Protein AF-A0A4Q3AGD1-F1 (afdb_monomer_lite)

Secondary structure (DSSP, 8-state):
---PPPHHHHHHHHHHHHHHHHHHHHHHGGGT-HHHHHHHHHHHHHHHHHHHHSSS-IIIIIHHHHHHHHHHHHHHHTTTTTTT-SHHHHHHHHHHHHHHHHHHHHHHHHHHHHTTS-SHHHHHSSS-S-----

Foldseek 3Di:
DDDDDDPVLLVCLVVQQVVLLVLQLVLQVLVVCNVVSSVVSNVLSVCLSCQSPDPFDCVQSNVLSVLLSVLSSLVSNCNHVQVPPCVNVPSSVVSNVSSVVSNVVSVVVVVVVVVVPPDPVVVVVPPDPPDDDD

pLDDT: mean 70.17, std 10.66, range [45.44, 83.44]

Radius of gyration: 22.38 Å; chains: 1; bounding box: 59×29×74 Å

Structure (mmCIF, N/CA/C/O backbone):
data_AF-A0A4Q3AGD1-F1
#
_entry.id   AF-A0A4Q3AGD1-F1
#
loop_
_atom_site.group_PDB
_atom_site.id
_atom_site.type_symbol
_atom_site.label_atom_id
_atom_site.label_alt_id
_atom_site.label_comp_id
_atom_site.label_asym_id
_atom_site.label_entity_id
_atom_site.label_seq_id
_atom_site.pdbx_PDB_ins_code
_atom_site.Cartn_x
_atom_site.Cartn_y
_atom_site.Cartn_z
_atom_site.occupancy
_atom_site.B_iso_or_equiv
_atom_site.auth_seq_id
_atom_site.auth_comp_id
_atom_site.auth_asym_id
_atom_site.auth_atom_id
_atom_site.pdbx_PDB_model_num
ATOM 1 N N . ARG A 1 1 ? 11.618 -3.004 -26.728 1.00 45.62 1 ARG A N 1
ATOM 2 C CA . ARG A 1 1 ? 11.071 -1.700 -27.188 1.00 45.62 1 ARG A CA 1
ATOM 3 C C . ARG A 1 1 ? 10.808 -0.837 -25.954 1.00 45.62 1 ARG A C 1
ATOM 5 O O . ARG A 1 1 ? 10.211 -1.346 -25.016 1.00 45.62 1 ARG A O 1
ATOM 12 N N . ARG A 1 2 ? 11.332 0.395 -25.892 1.00 45.44 2 ARG A N 1
ATOM 13 C CA . ARG A 1 2 ? 11.203 1.295 -24.727 1.00 45.44 2 ARG A CA 1
ATOM 14 C C . ARG A 1 2 ? 9.771 1.843 -24.667 1.00 45.44 2 ARG A C 1
ATOM 16 O O . ARG A 1 2 ? 9.380 2.564 -25.575 1.00 45.44 2 ARG A O 1
ATOM 23 N N . ALA A 1 3 ? 8.998 1.508 -23.634 1.00 51.16 3 ALA A N 1
ATOM 24 C CA . ALA A 1 3 ? 7.709 2.153 -23.390 1.00 51.16 3 ALA A CA 1
ATOM 25 C C . ALA A 1 3 ? 7.964 3.543 -22.785 1.00 51.16 3 ALA A C 1
ATOM 27 O O . ALA A 1 3 ? 8.376 3.651 -21.625 1.00 51.16 3 ALA A O 1
ATOM 28 N N . VAL A 1 4 ? 7.784 4.586 -23.599 1.00 51.38 4 VAL A N 1
ATOM 29 C CA . VAL A 1 4 ? 7.833 5.989 -23.170 1.00 51.38 4 VAL A CA 1
ATOM 30 C C . VAL A 1 4 ? 6.748 6.182 -22.108 1.00 51.38 4 VAL A C 1
ATOM 32 O O . VAL A 1 4 ? 5.588 5.849 -22.329 1.00 51.38 4 VAL A O 1
ATOM 35 N N . LEU A 1 5 ? 7.152 6.610 -20.912 1.00 52.59 5 LEU A N 1
ATOM 36 C CA . LEU A 1 5 ? 6.257 6.814 -19.773 1.00 52.59 5 LEU A CA 1
ATOM 37 C C . LEU A 1 5 ? 5.321 7.991 -20.056 1.00 52.59 5 LEU A C 1
ATOM 39 O O . LEU A 1 5 ? 5.801 9.092 -20.319 1.00 52.59 5 LEU A O 1
ATOM 43 N N . SER A 1 6 ? 4.011 7.782 -19.921 1.00 59.84 6 SER A N 1
ATOM 44 C CA . SER A 1 6 ? 3.076 8.899 -19.771 1.00 59.84 6 SER A CA 1
ATOM 45 C C . SER A 1 6 ? 3.413 9.660 -18.473 1.00 59.84 6 SER A C 1
ATOM 47 O O . SER A 1 6 ? 3.626 9.008 -17.443 1.00 59.84 6 SER A O 1
ATOM 49 N N . PRO A 1 7 ? 3.446 11.006 -18.463 1.00 62.62 7 PRO A N 1
ATOM 50 C CA . PRO A 1 7 ? 3.696 11.809 -17.261 1.00 62.62 7 PRO A CA 1
ATOM 51 C C . PRO A 1 7 ? 2.794 11.432 -16.075 1.00 62.62 7 PRO A C 1
ATOM 53 O O . PRO A 1 7 ? 3.260 11.365 -14.937 1.00 62.62 7 PRO A O 1
ATOM 56 N N . SER A 1 8 ? 1.535 11.070 -16.351 1.00 57.56 8 SER A N 1
ATOM 57 C CA . SER A 1 8 ? 0.563 10.622 -15.345 1.00 57.56 8 SER A CA 1
ATOM 58 C C . SER A 1 8 ? 0.991 9.347 -14.608 1.00 57.56 8 SER A C 1
ATOM 60 O O . SER A 1 8 ? 0.705 9.177 -13.427 1.00 57.56 8 SER A O 1
ATOM 62 N N . GLN A 1 9 ? 1.749 8.469 -15.268 1.00 60.75 9 GLN A N 1
ATOM 63 C CA . GLN A 1 9 ? 2.233 7.221 -14.676 1.00 60.75 9 GLN A CA 1
ATOM 64 C C . GLN A 1 9 ? 3.444 7.440 -13.768 1.00 60.75 9 GLN A C 1
ATOM 66 O O . GLN A 1 9 ? 3.612 6.709 -12.793 1.00 60.75 9 GLN A O 1
ATOM 71 N N . LYS A 1 10 ? 4.278 8.447 -14.055 1.00 63.91 10 LYS A N 1
ATOM 72 C CA . LYS A 1 10 ? 5.337 8.877 -13.128 1.00 63.91 10 LYS A CA 1
ATOM 73 C C . LYS A 1 10 ? 4.736 9.530 -11.890 1.00 63.91 10 LYS A C 1
ATOM 75 O O . LYS A 1 10 ? 5.163 9.205 -10.787 1.00 63.91 10 LYS A O 1
ATOM 80 N N . ALA A 1 11 ? 3.740 10.396 -12.081 1.00 67.12 11 ALA A N 1
ATOM 81 C CA . ALA A 1 11 ? 3.036 11.042 -10.981 1.00 67.12 11 ALA A CA 1
ATOM 82 C C . ALA A 1 11 ? 2.402 10.006 -10.042 1.00 67.12 11 ALA A C 1
ATOM 84 O O . ALA A 1 11 ? 2.616 10.085 -8.841 1.00 67.12 11 ALA A O 1
ATOM 85 N N . PHE A 1 12 ? 1.734 8.977 -10.580 1.00 69.69 12 PHE A N 1
ATOM 86 C CA . PHE A 1 12 ? 1.132 7.917 -9.764 1.00 69.69 12 PHE A CA 1
ATOM 87 C C . PHE A 1 12 ? 2.153 7.171 -8.890 1.00 69.69 12 PHE A C 1
ATOM 89 O O . PHE A 1 12 ? 1.918 6.994 -7.701 1.00 69.69 12 PHE A O 1
ATOM 96 N N . GLY A 1 13 ? 3.312 6.791 -9.441 1.00 68.06 13 GLY A N 1
ATOM 97 C CA . GLY A 1 13 ? 4.359 6.107 -8.670 1.00 68.06 13 GLY A CA 1
ATOM 98 C C . GLY A 1 13 ? 4.958 6.971 -7.557 1.00 68.06 13 GLY A C 1
ATOM 99 O O . GLY A 1 13 ? 5.216 6.471 -6.465 1.00 68.06 13 GLY A O 1
ATOM 100 N N . TRP A 1 14 ? 5.132 8.270 -7.815 1.00 69.19 14 TRP A N 1
ATOM 101 C CA . TRP A 1 14 ? 5.588 9.229 -6.804 1.00 69.19 14 TRP A CA 1
ATOM 102 C C . TRP A 1 14 ? 4.526 9.529 -5.746 1.00 69.19 14 TRP A C 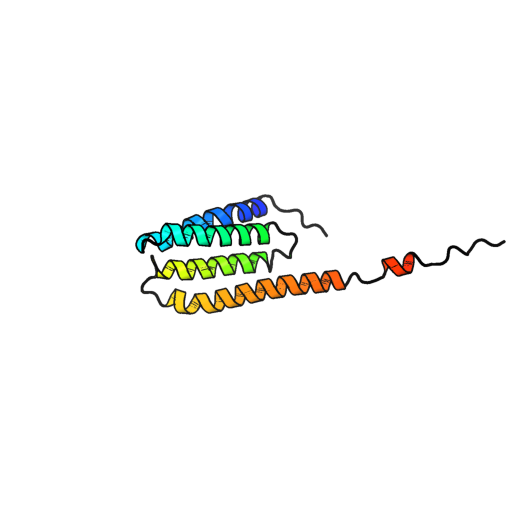1
ATOM 104 O O . TRP A 1 14 ? 4.882 9.759 -4.596 1.00 69.19 14 TRP A O 1
ATOM 114 N N . LEU A 1 15 ? 3.242 9.500 -6.113 1.00 77.75 15 LEU A N 1
ATOM 115 C CA . LEU A 1 15 ? 2.131 9.725 -5.189 1.00 77.75 15 LEU A CA 1
ATOM 116 C C . LEU A 1 15 ? 1.848 8.500 -4.308 1.00 77.75 15 LEU A C 1
ATOM 118 O O . LEU A 1 15 ? 1.354 8.647 -3.194 1.00 77.75 15 LEU A O 1
ATOM 122 N N . LEU A 1 16 ? 2.169 7.296 -4.792 1.00 76.38 16 LEU A N 1
ATOM 123 C CA . LEU A 1 16 ? 1.858 6.043 -4.107 1.00 76.38 16 LEU A CA 1
ATOM 124 C C . LEU A 1 16 ? 2.539 5.951 -2.735 1.00 76.38 16 LEU A C 1
ATOM 126 O O . LEU A 1 16 ? 1.907 5.546 -1.763 1.00 76.38 16 LEU A O 1
ATOM 130 N N . ALA A 1 17 ? 3.809 6.352 -2.642 1.00 76.44 17 ALA A N 1
ATOM 131 C CA . ALA A 1 17 ? 4.572 6.309 -1.397 1.00 76.44 17 ALA A CA 1
ATOM 132 C C . ALA A 1 17 ? 3.986 7.219 -0.295 1.00 76.44 17 ALA A C 1
ATOM 134 O O . ALA A 1 17 ? 3.622 6.690 0.756 1.00 76.44 17 ALA A O 1
ATOM 135 N N . PRO A 1 18 ? 3.813 8.543 -0.500 1.00 79.88 18 PRO A N 1
ATOM 136 C CA . PRO A 1 18 ? 3.213 9.409 0.513 1.00 79.88 18 PRO A CA 1
ATOM 137 C C . PRO A 1 18 ? 1.751 9.049 0.804 1.00 79.88 18 PRO A C 1
ATOM 139 O O . PRO A 1 18 ? 1.337 9.119 1.960 1.00 79.88 18 PRO A O 1
ATOM 142 N N . ALA A 1 19 ? 0.982 8.596 -0.195 1.00 80.12 19 ALA A N 1
ATOM 143 C CA . ALA A 1 19 ? -0.388 8.131 0.027 1.00 80.12 19 ALA A CA 1
ATOM 144 C C . ALA A 1 19 ? -0.431 6.897 0.944 1.00 80.12 19 ALA A C 1
ATOM 146 O O . ALA A 1 19 ? -1.218 6.858 1.886 1.00 80.12 19 ALA A O 1
ATOM 147 N N . THR A 1 20 ? 0.448 5.916 0.719 1.00 81.44 20 THR A N 1
ATOM 148 C CA . THR A 1 20 ? 0.529 4.697 1.543 1.00 81.44 20 THR A CA 1
ATOM 149 C C . THR A 1 20 ? 0.881 5.026 2.992 1.00 81.44 20 THR A C 1
ATOM 151 O O . THR A 1 20 ? 0.237 4.517 3.909 1.00 81.44 20 THR A O 1
ATOM 154 N N . ILE A 1 21 ? 1.850 5.925 3.194 1.00 83.44 21 ILE A N 1
ATOM 155 C CA . ILE A 1 21 ? 2.276 6.380 4.523 1.00 83.44 21 ILE A CA 1
ATOM 156 C C . ILE A 1 21 ? 1.126 7.070 5.259 1.00 83.44 21 ILE A C 1
ATOM 158 O O . ILE A 1 21 ? 0.817 6.724 6.400 1.00 83.44 21 ILE A O 1
ATOM 162 N N . GLY A 1 22 ? 0.465 8.024 4.595 1.00 81.50 22 GLY A N 1
ATOM 163 C CA . GLY A 1 22 ? -0.637 8.782 5.183 1.00 81.50 22 GLY A CA 1
ATOM 164 C C . GLY A 1 22 ? -1.823 7.897 5.569 1.00 81.50 22 GLY A C 1
ATOM 165 O O . GLY A 1 22 ? -2.339 8.015 6.678 1.00 81.50 22 GLY A O 1
ATOM 166 N N . ILE A 1 23 ? -2.223 6.971 4.690 1.00 80.38 23 ILE A N 1
ATOM 167 C CA . ILE A 1 23 ? -3.369 6.083 4.941 1.00 80.38 23 ILE A CA 1
ATOM 168 C C . ILE A 1 23 ? -3.057 5.094 6.074 1.00 80.38 23 ILE A C 1
ATOM 170 O O . ILE A 1 23 ? -3.889 4.904 6.960 1.00 80.38 23 ILE A O 1
ATOM 174 N N . ALA A 1 24 ? -1.860 4.497 6.096 1.00 80.44 24 ALA A N 1
ATOM 175 C CA . ALA A 1 24 ? -1.466 3.561 7.151 1.00 80.44 24 ALA A CA 1
ATOM 176 C C . ALA A 1 24 ? -1.392 4.236 8.529 1.00 80.44 24 ALA A C 1
ATOM 178 O O . ALA A 1 24 ? -1.916 3.703 9.510 1.00 80.44 24 ALA A O 1
ATOM 179 N N . ALA A 1 25 ? -0.789 5.428 8.600 1.00 77.38 25 ALA A N 1
ATOM 180 C CA . ALA A 1 25 ? -0.729 6.207 9.832 1.00 77.38 25 ALA A CA 1
ATOM 181 C C . ALA A 1 25 ? -2.134 6.595 10.321 1.00 77.38 25 ALA A C 1
ATOM 183 O O . ALA A 1 25 ? -2.415 6.475 11.513 1.00 77.38 25 ALA A O 1
ATOM 184 N N . LEU A 1 26 ? -3.034 6.987 9.409 1.00 80.00 26 LEU A N 1
ATOM 185 C CA . LEU A 1 26 ? -4.416 7.338 9.739 1.00 80.00 26 LEU A CA 1
ATOM 186 C C . LEU A 1 26 ? -5.215 6.135 10.261 1.00 80.00 26 LEU A C 1
ATOM 188 O O . LEU A 1 26 ? -5.962 6.272 11.225 1.00 80.00 26 LEU A O 1
ATOM 192 N N . PHE A 1 27 ? -5.049 4.953 9.662 1.00 78.75 27 PHE A N 1
ATOM 193 C CA . PHE A 1 27 ? -5.750 3.739 10.095 1.00 78.75 27 PHE A CA 1
ATOM 194 C C . PHE A 1 27 ? -5.261 3.214 11.443 1.00 78.75 27 PHE A C 1
ATOM 196 O O . PHE A 1 27 ? -6.062 2.683 12.206 1.00 78.75 27 PHE A O 1
ATOM 203 N N . ALA A 1 28 ? -3.974 3.379 11.753 1.00 77.25 28 ALA A N 1
ATOM 204 C CA . ALA A 1 28 ? -3.398 2.942 13.022 1.00 77.25 28 ALA A CA 1
ATOM 205 C C . ALA A 1 28 ? -3.475 4.003 14.137 1.00 77.25 28 ALA A C 1
ATOM 207 O O . ALA A 1 28 ? -3.216 3.681 15.298 1.00 77.25 28 ALA A O 1
ATOM 208 N N . ALA A 1 29 ? -3.827 5.256 13.819 1.00 76.56 29 ALA A N 1
ATOM 209 C CA . ALA A 1 29 ? -3.950 6.337 14.798 1.00 76.56 29 ALA A CA 1
ATOM 210 C C . ALA A 1 29 ? -4.958 6.059 15.930 1.00 76.56 29 ALA A C 1
ATOM 212 O O . ALA A 1 29 ? -4.591 6.300 17.081 1.00 76.56 29 ALA A O 1
ATOM 213 N N . PRO A 1 30 ? -6.160 5.494 15.679 1.00 75.69 30 PRO A N 1
ATOM 214 C CA . PRO A 1 30 ? -7.118 5.176 16.742 1.00 75.69 30 PRO A CA 1
ATOM 215 C C . PRO A 1 30 ? -6.593 4.167 17.774 1.00 75.69 30 PRO A C 1
ATOM 217 O O . PRO A 1 30 ? -6.997 4.212 18.930 1.00 75.69 30 PRO A O 1
ATOM 220 N N . ALA A 1 31 ? -5.667 3.289 17.377 1.00 73.88 31 ALA A N 1
ATOM 221 C CA . ALA A 1 31 ? -5.021 2.314 18.257 1.00 73.88 31 ALA A CA 1
ATOM 222 C C . ALA A 1 31 ? -3.686 2.807 18.854 1.00 73.88 31 ALA A C 1
ATOM 224 O O . ALA A 1 31 ? -2.964 2.023 19.464 1.00 73.88 31 ALA A O 1
ATOM 225 N N . GLY A 1 32 ? -3.309 4.076 18.645 1.00 78.75 32 GLY A N 1
ATOM 226 C CA . GLY A 1 32 ? -2.024 4.626 19.098 1.00 78.75 32 GLY A CA 1
ATOM 227 C C . GLY A 1 32 ? -0.800 4.144 18.301 1.00 78.75 32 GLY A C 1
ATOM 228 O O . GLY A 1 32 ? 0.331 4.469 18.651 1.00 78.75 32 GLY A O 1
ATOM 229 N N . GLY A 1 33 ? -1.002 3.405 17.205 1.00 79.38 33 GLY A N 1
ATOM 230 C CA . GLY A 1 33 ? 0.057 2.805 16.384 1.00 79.38 33 GLY A CA 1
ATOM 231 C C . GLY A 1 33 ? 0.531 3.659 15.203 1.00 79.38 33 GLY A C 1
ATOM 232 O O . GLY A 1 33 ? 1.284 3.162 14.366 1.00 79.38 33 GLY A O 1
ATOM 233 N N . ALA A 1 34 ? 0.102 4.923 15.099 1.00 77.44 34 ALA A N 1
ATOM 234 C CA . ALA A 1 34 ? 0.342 5.781 13.930 1.00 77.44 34 ALA A CA 1
ATOM 235 C C . ALA A 1 34 ? 1.822 5.885 13.527 1.00 77.44 34 ALA A C 1
ATOM 237 O O . ALA A 1 34 ? 2.144 5.797 12.345 1.00 77.44 34 ALA A O 1
ATOM 238 N N . VAL A 1 35 ? 2.727 6.038 14.500 1.00 80.06 35 VAL A N 1
ATOM 239 C CA . VAL A 1 35 ? 4.169 6.177 14.236 1.00 80.06 35 VAL A CA 1
ATOM 240 C C . VAL A 1 35 ? 4.756 4.873 13.696 1.00 80.06 35 VAL A C 1
ATOM 242 O O . VAL A 1 35 ? 5.495 4.890 12.715 1.00 80.06 35 VAL A O 1
ATOM 245 N N . GLN A 1 36 ? 4.397 3.732 14.289 1.00 78.50 36 GLN A N 1
ATOM 246 C CA . GLN A 1 36 ? 4.917 2.426 13.881 1.00 78.50 36 GLN A CA 1
ATOM 247 C C . GLN A 1 36 ? 4.366 1.999 12.513 1.00 78.50 36 GLN A C 1
ATOM 249 O O . GLN A 1 36 ? 5.129 1.562 11.650 1.00 78.50 36 GLN A O 1
ATOM 254 N N . ALA A 1 37 ? 3.064 2.193 12.281 1.00 79.25 37 ALA A N 1
ATOM 255 C CA . ALA A 1 37 ? 2.438 1.937 10.987 1.00 79.25 37 ALA A CA 1
ATOM 256 C C . ALA A 1 37 ? 2.959 2.891 9.905 1.00 79.25 37 ALA A C 1
ATOM 258 O O . ALA A 1 37 ? 3.248 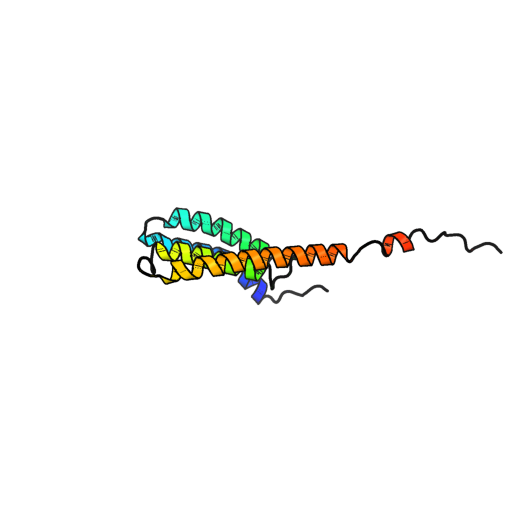2.452 8.794 1.00 79.25 37 ALA A O 1
ATOM 259 N N . GLY A 1 38 ? 3.146 4.175 10.231 1.00 80.62 38 GLY A N 1
ATOM 260 C CA . GLY A 1 38 ? 3.747 5.177 9.348 1.00 80.62 38 GLY A CA 1
ATOM 261 C C . GLY A 1 38 ? 5.187 4.832 8.959 1.00 80.62 38 GLY A C 1
ATOM 262 O O . GLY A 1 38 ? 5.545 4.885 7.785 1.00 80.62 38 GLY A O 1
ATOM 263 N N . ALA A 1 39 ? 6.008 4.399 9.919 1.00 82.50 39 ALA A N 1
ATOM 264 C CA . ALA A 1 39 ? 7.378 3.967 9.652 1.00 82.50 39 ALA A CA 1
ATOM 265 C C . ALA A 1 39 ? 7.421 2.707 8.773 1.00 82.50 39 ALA A C 1
ATOM 267 O O . ALA A 1 39 ? 8.161 2.669 7.792 1.00 82.50 39 ALA A O 1
ATOM 268 N N . TYR A 1 40 ? 6.598 1.695 9.068 1.00 82.81 40 TYR A N 1
ATOM 269 C CA . TYR A 1 40 ? 6.525 0.473 8.260 1.00 82.81 40 TYR A CA 1
ATOM 270 C C . TYR A 1 40 ? 6.041 0.756 6.831 1.00 82.81 40 TYR A C 1
ATOM 272 O O . TYR A 1 40 ? 6.658 0.337 5.851 1.00 82.81 40 TYR A O 1
ATOM 280 N N . SER A 1 41 ? 4.976 1.545 6.700 1.00 82.69 41 SER A N 1
ATOM 281 C CA . SER A 1 41 ? 4.427 1.953 5.406 1.00 82.69 41 SER A CA 1
ATOM 282 C C . SER A 1 41 ? 5.359 2.864 4.609 1.00 82.69 41 SER A C 1
ATOM 284 O O . SER A 1 41 ? 5.262 2.884 3.384 1.00 82.69 41 SER A O 1
ATOM 286 N N . ALA A 1 42 ? 6.313 3.549 5.249 1.00 81.50 42 ALA A N 1
ATOM 287 C CA . ALA A 1 42 ? 7.376 4.256 4.542 1.00 81.50 42 ALA A CA 1
ATOM 288 C C . ALA A 1 42 ? 8.294 3.286 3.791 1.00 81.50 42 ALA A C 1
ATOM 290 O O . ALA A 1 42 ? 8.566 3.499 2.607 1.00 81.50 42 ALA A O 1
ATOM 291 N N . PHE A 1 43 ? 8.696 2.177 4.422 1.00 81.44 43 PHE A N 1
ATOM 292 C CA . PHE A 1 43 ? 9.449 1.123 3.736 1.00 81.44 43 PHE A CA 1
ATOM 293 C C . PHE A 1 43 ? 8.639 0.505 2.590 1.00 81.44 43 PHE A C 1
ATOM 295 O O . PHE A 1 43 ? 9.166 0.351 1.486 1.00 81.44 43 PHE A O 1
ATOM 302 N N . LEU A 1 44 ? 7.350 0.224 2.811 1.00 81.44 44 LEU A N 1
ATOM 303 C CA . LEU A 1 44 ? 6.455 -0.288 1.764 1.00 81.44 44 LEU A CA 1
ATOM 304 C C . LEU A 1 44 ? 6.302 0.685 0.595 1.00 81.44 44 LEU A C 1
ATOM 306 O O . LEU A 1 44 ? 6.377 0.285 -0.565 1.00 81.44 44 LEU A O 1
ATOM 310 N N . GLY A 1 45 ? 6.098 1.967 0.896 1.00 77.50 45 GLY A N 1
ATOM 311 C CA . GLY A 1 45 ? 5.933 3.025 -0.090 1.00 77.50 45 GLY A CA 1
ATOM 312 C C . GLY A 1 45 ? 7.182 3.186 -0.947 1.00 77.50 45 GLY A C 1
ATOM 313 O O . GLY A 1 45 ? 7.077 3.257 -2.170 1.00 77.50 45 GLY A O 1
ATOM 314 N N . VAL A 1 46 ? 8.369 3.157 -0.329 1.00 79.31 46 VAL A N 1
ATOM 315 C CA . VAL A 1 46 ? 9.650 3.163 -1.051 1.00 79.31 46 VAL A CA 1
ATOM 316 C C . VAL A 1 46 ? 9.791 1.910 -1.913 1.00 79.31 46 VAL A C 1
ATOM 318 O O . VAL A 1 46 ? 10.103 2.030 -3.095 1.00 79.31 46 VAL A O 1
ATOM 321 N N . MET A 1 47 ? 9.504 0.720 -1.380 1.00 81.31 47 MET A N 1
ATOM 322 C CA . MET A 1 47 ? 9.541 -0.529 -2.148 1.00 81.31 47 MET A CA 1
ATOM 323 C C . MET A 1 47 ? 8.617 -0.467 -3.374 1.00 81.31 47 MET A C 1
ATOM 325 O O . MET A 1 47 ? 9.034 -0.806 -4.483 1.00 81.31 47 MET A O 1
ATOM 329 N N . ALA A 1 48 ? 7.381 0.003 -3.201 1.00 77.19 48 ALA A N 1
ATOM 330 C CA . ALA A 1 48 ? 6.409 0.119 -4.280 1.00 77.19 48 ALA A CA 1
ATOM 331 C C . ALA A 1 48 ? 6.805 1.197 -5.305 1.00 77.19 48 ALA A C 1
ATOM 333 O O . ALA A 1 48 ? 6.697 0.966 -6.512 1.00 77.19 48 ALA A O 1
ATOM 334 N N . ALA A 1 49 ? 7.340 2.336 -4.855 1.00 72.69 49 ALA A N 1
ATOM 335 C CA . ALA A 1 49 ? 7.870 3.379 -5.731 1.00 72.69 49 ALA A CA 1
ATOM 336 C C . ALA A 1 49 ? 9.076 2.881 -6.541 1.00 72.69 49 ALA A C 1
ATOM 338 O O . ALA A 1 49 ? 9.150 3.117 -7.749 1.00 72.69 49 ALA A O 1
ATOM 339 N N . LEU A 1 50 ? 9.992 2.132 -5.920 1.00 71.75 50 LEU A N 1
ATOM 340 C CA . LEU A 1 50 ? 11.122 1.495 -6.600 1.00 71.75 50 LEU A CA 1
ATOM 341 C C . LEU A 1 50 ? 10.642 0.442 -7.606 1.00 71.75 50 LEU A C 1
ATOM 343 O O . LEU A 1 50 ? 11.112 0.426 -8.741 1.00 71.75 50 LEU A O 1
ATOM 347 N N . ALA A 1 51 ? 9.655 -0.382 -7.252 1.00 70.19 51 ALA A N 1
ATOM 348 C CA . ALA A 1 51 ? 9.055 -1.354 -8.166 1.00 70.19 51 ALA A CA 1
ATOM 349 C C . ALA A 1 51 ? 8.382 -0.681 -9.378 1.00 70.19 51 ALA A C 1
ATOM 351 O O . ALA A 1 51 ? 8.510 -1.163 -10.505 1.00 70.19 51 ALA A O 1
ATOM 352 N N . TRP A 1 52 ? 7.707 0.452 -9.164 1.00 67.00 52 TRP A N 1
ATOM 353 C CA . TRP A 1 52 ? 7.015 1.207 -10.211 1.00 67.00 52 TRP A CA 1
ATOM 354 C C . TRP A 1 52 ? 7.971 1.986 -11.126 1.00 67.00 52 TRP A C 1
ATOM 356 O O . TRP A 1 52 ? 7.754 2.085 -12.338 1.00 67.00 52 TRP A O 1
ATOM 366 N N . THR A 1 53 ? 9.044 2.535 -10.553 1.00 64.62 53 THR A N 1
ATOM 367 C CA . THR A 1 53 ? 10.091 3.260 -11.289 1.00 64.62 53 THR A CA 1
ATOM 368 C C . THR A 1 53 ? 11.095 2.321 -11.965 1.00 64.62 53 THR A C 1
ATOM 370 O O . THR A 1 53 ? 11.761 2.733 -12.920 1.00 64.62 53 THR A O 1
ATOM 373 N N . SER A 1 54 ? 11.167 1.054 -11.542 1.00 61.75 54 SER A N 1
ATOM 374 C CA . SER A 1 54 ? 12.057 0.047 -12.117 1.00 61.75 54 SER A CA 1
ATOM 375 C C . SER A 1 54 ? 11.678 -0.358 -13.550 1.00 61.75 54 SER A C 1
ATOM 377 O O . SER A 1 54 ? 10.554 -0.203 -14.035 1.00 61.75 54 SER A O 1
ATOM 379 N N . ARG A 1 55 ? 12.675 -0.895 -14.260 1.00 53.53 55 ARG A N 1
ATOM 380 C CA . ARG A 1 55 ? 12.604 -1.377 -15.650 1.00 53.53 55 ARG A CA 1
ATOM 381 C C . ARG A 1 55 ? 11.809 -2.679 -15.818 1.00 53.53 55 ARG A C 1
ATOM 383 O O . ARG A 1 55 ? 11.648 -3.127 -16.953 1.00 53.53 55 ARG A O 1
ATOM 390 N N . PHE A 1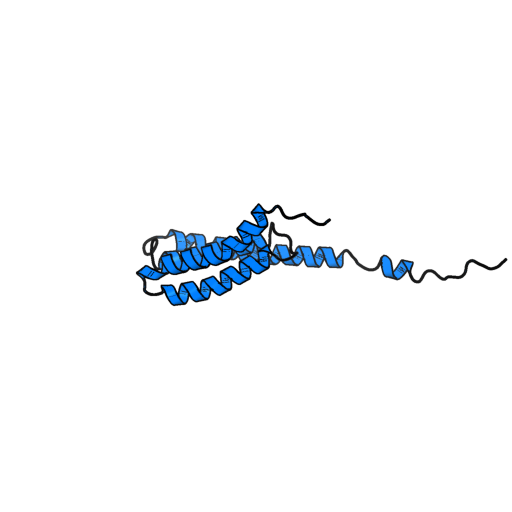 56 ? 11.346 -3.290 -14.729 1.00 54.16 56 PHE A N 1
ATOM 391 C CA . PHE A 1 56 ? 10.601 -4.547 -14.755 1.00 54.16 56 PHE A CA 1
ATOM 392 C C . PHE A 1 56 ? 9.162 -4.375 -15.310 1.00 54.16 56 PHE A C 1
ATOM 394 O O . PHE A 1 56 ? 8.640 -3.258 -15.344 1.00 54.16 56 PHE A O 1
ATOM 401 N N . PRO A 1 57 ? 8.498 -5.451 -15.789 1.00 53.53 57 PRO A N 1
ATOM 402 C CA . PRO A 1 57 ? 7.156 -5.415 -16.368 1.00 53.53 57 PRO A CA 1
ATOM 403 C C . PRO A 1 57 ? 6.134 -4.854 -15.375 1.00 53.53 57 PRO A C 1
ATOM 405 O O . PRO A 1 57 ? 5.655 -5.538 -14.467 1.00 53.53 57 PRO A O 1
ATOM 408 N N . ARG A 1 58 ? 5.792 -3.581 -15.582 1.00 55.94 58 ARG A N 1
ATOM 409 C CA . ARG A 1 58 ? 4.968 -2.746 -14.693 1.00 55.94 58 ARG A CA 1
ATOM 410 C C . ARG A 1 58 ? 3.589 -3.336 -14.410 1.00 55.94 58 ARG A C 1
ATOM 412 O O . ARG A 1 58 ? 3.079 -3.194 -13.308 1.00 55.94 58 ARG A O 1
ATOM 419 N N . TYR A 1 59 ? 3.031 -4.064 -15.376 1.00 56.25 59 TYR A N 1
ATOM 420 C CA . TYR A 1 59 ? 1.713 -4.689 -15.251 1.00 56.25 59 TYR A CA 1
ATOM 421 C C . TYR A 1 59 ? 1.672 -5.836 -14.229 1.00 56.25 59 TYR A C 1
ATOM 423 O O . TYR A 1 59 ? 0.597 -6.254 -13.823 1.00 56.25 59 TYR A O 1
ATOM 431 N N . ARG A 1 60 ? 2.831 -6.370 -13.819 1.00 65.81 60 ARG A N 1
ATOM 432 C CA . ARG A 1 60 ? 2.904 -7.525 -12.914 1.00 65.81 60 ARG A CA 1
ATOM 433 C C . ARG A 1 60 ? 3.645 -7.217 -11.632 1.00 65.81 60 ARG A C 1
ATOM 435 O O . ARG A 1 60 ? 3.077 -7.378 -10.565 1.00 65.81 60 ARG A O 1
ATOM 442 N N . VAL A 1 61 ? 4.863 -6.689 -11.736 1.00 65.88 61 VAL A N 1
ATOM 443 C CA . VAL A 1 61 ? 5.652 -6.328 -10.549 1.00 65.88 61 VAL A CA 1
ATOM 444 C C . VAL A 1 61 ? 5.070 -5.085 -9.872 1.00 65.88 61 VAL A C 1
ATOM 446 O O . VAL A 1 61 ? 4.909 -5.069 -8.658 1.00 65.88 61 VAL A O 1
ATOM 449 N N . GLY A 1 62 ? 4.673 -4.074 -10.655 1.00 69.12 62 GLY A N 1
ATOM 450 C CA . GLY A 1 62 ? 4.021 -2.870 -10.132 1.00 69.12 62 GLY A CA 1
ATOM 451 C C . GLY A 1 62 ? 2.626 -3.155 -9.575 1.00 69.12 62 GLY A C 1
ATOM 452 O O . GLY A 1 62 ? 2.310 -2.715 -8.475 1.00 69.12 62 GLY A O 1
ATOM 453 N N . LEU A 1 63 ? 1.816 -3.947 -10.288 1.00 72.06 63 LEU A N 1
ATOM 454 C CA . LEU A 1 63 ? 0.493 -4.354 -9.802 1.00 72.06 63 LEU A CA 1
ATOM 455 C C . LEU A 1 63 ? 0.593 -5.212 -8.532 1.00 72.06 63 LEU A C 1
ATOM 457 O O . LEU A 1 63 ? -0.158 -4.982 -7.594 1.00 72.06 63 LEU A O 1
ATOM 461 N N . GLY A 1 64 ? 1.549 -6.146 -8.475 1.00 76.88 64 GLY A N 1
ATOM 462 C CA . GLY A 1 64 ? 1.814 -6.956 -7.287 1.00 76.88 64 GLY A CA 1
ATOM 463 C C . GLY A 1 64 ? 2.262 -6.118 -6.089 1.00 76.88 64 GLY A C 1
ATOM 464 O O . GLY A 1 64 ? 1.760 -6.326 -4.992 1.00 76.88 64 GLY A O 1
ATOM 465 N N . ALA A 1 65 ? 3.117 -5.110 -6.294 1.00 77.81 65 ALA A N 1
ATOM 466 C CA . ALA A 1 65 ? 3.511 -4.181 -5.232 1.00 77.81 65 ALA A CA 1
ATOM 467 C C . ALA A 1 65 ? 2.330 -3.339 -4.714 1.00 77.81 65 ALA A C 1
ATOM 469 O O . ALA A 1 65 ? 2.196 -3.149 -3.508 1.00 77.81 65 ALA A O 1
ATOM 470 N N . VAL A 1 66 ? 1.441 -2.876 -5.601 1.00 75.62 66 VAL A N 1
ATOM 471 C CA . VAL A 1 66 ? 0.206 -2.183 -5.194 1.00 75.62 66 VAL A CA 1
ATOM 472 C C . VAL A 1 66 ? -0.709 -3.125 -4.411 1.00 75.62 66 VAL A C 1
ATOM 474 O O . VAL A 1 66 ? -1.239 -2.739 -3.375 1.00 75.62 66 VAL A O 1
ATOM 477 N N . LEU A 1 67 ? -0.862 -4.373 -4.858 1.00 78.06 67 LEU A N 1
ATOM 478 C CA . LEU A 1 67 ? -1.673 -5.376 -4.166 1.00 78.06 67 LEU A CA 1
ATOM 479 C C . LEU A 1 67 ? -1.105 -5.721 -2.778 1.00 78.06 67 LEU A C 1
ATOM 481 O O . LEU A 1 67 ? -1.865 -5.925 -1.837 1.00 78.06 67 LEU A O 1
ATOM 485 N N . PHE A 1 68 ? 0.224 -5.721 -2.645 1.00 80.12 68 PHE A N 1
ATOM 486 C CA . PHE A 1 68 ? 0.919 -5.892 -1.371 1.00 80.12 68 PHE A CA 1
ATOM 487 C C . PHE A 1 68 ? 0.624 -4.736 -0.410 1.00 80.12 68 PHE A C 1
ATOM 489 O O . PHE A 1 68 ? 0.207 -4.958 0.720 1.00 80.12 68 PHE A O 1
ATOM 496 N N . VAL A 1 69 ? 0.734 -3.494 -0.891 1.00 81.62 69 VAL A N 1
ATOM 497 C CA . VAL A 1 69 ? 0.353 -2.302 -0.118 1.00 81.62 69 VAL A CA 1
ATOM 498 C C . VAL A 1 69 ? -1.112 -2.369 0.325 1.00 81.62 69 VAL A C 1
ATOM 500 O O . VAL A 1 69 ? -1.423 -2.051 1.469 1.00 81.62 69 VAL A O 1
ATOM 503 N N . VAL A 1 70 ? -2.018 -2.810 -0.552 1.00 80.50 70 VAL A N 1
ATOM 504 C CA . VAL A 1 70 ? -3.443 -2.978 -0.220 1.00 80.50 70 VAL A CA 1
ATOM 505 C C . VAL A 1 70 ? -3.648 -4.035 0.870 1.00 80.50 70 VAL A C 1
ATOM 507 O O . VAL A 1 70 ? -4.439 -3.806 1.784 1.00 80.50 70 VAL A O 1
ATOM 510 N N . SER A 1 71 ? -2.925 -5.158 0.813 1.00 82.50 71 SER A N 1
ATOM 511 C CA . SER A 1 71 ? -2.930 -6.181 1.870 1.00 82.50 71 SER A CA 1
ATOM 512 C C . SER A 1 71 ? -2.503 -5.596 3.222 1.00 82.50 71 SER A C 1
ATOM 514 O O . SER A 1 71 ? -3.171 -5.805 4.236 1.00 82.50 71 SER A O 1
ATOM 516 N N . ASP A 1 72 ? -1.437 -4.801 3.241 1.00 78.88 72 ASP A N 1
ATOM 517 C CA . ASP A 1 72 ? -0.902 -4.237 4.483 1.00 78.88 72 ASP A CA 1
ATOM 518 C C . ASP A 1 72 ? -1.808 -3.129 5.044 1.00 78.88 72 ASP A C 1
ATOM 520 O O . ASP A 1 72 ? -2.030 -3.046 6.253 1.00 78.88 72 ASP A O 1
ATOM 524 N N . LEU A 1 73 ? -2.442 -2.335 4.175 1.00 77.12 73 LEU A N 1
ATOM 525 C CA . LEU A 1 73 ? -3.485 -1.388 4.578 1.00 77.12 73 LEU A CA 1
ATOM 526 C C . LEU A 1 73 ? -4.727 -2.094 5.137 1.00 77.12 73 LEU A C 1
ATOM 528 O O . LEU A 1 73 ? -5.324 -1.597 6.093 1.00 77.12 73 LEU A O 1
ATOM 532 N N . LEU A 1 74 ? -5.105 -3.260 4.602 1.00 78.00 74 LEU A N 1
ATOM 533 C CA . LEU A 1 74 ? -6.173 -4.081 5.178 1.00 78.00 74 LEU A CA 1
ATOM 534 C C . LEU A 1 74 ? -5.800 -4.572 6.583 1.00 78.00 74 LEU A C 1
ATOM 536 O O . LEU A 1 74 ? -6.652 -4.542 7.472 1.00 78.00 74 LEU A O 1
ATOM 540 N N . ILE A 1 75 ? -4.540 -4.945 6.825 1.00 77.00 75 ILE A N 1
ATOM 541 C CA . ILE A 1 75 ? -4.058 -5.278 8.174 1.00 77.00 75 ILE A CA 1
ATOM 542 C C . ILE A 1 75 ? -4.179 -4.064 9.101 1.00 77.00 75 ILE A C 1
ATOM 544 O O . ILE A 1 75 ? -4.740 -4.197 10.186 1.00 77.00 75 ILE A O 1
ATOM 548 N N . PHE A 1 76 ? -3.745 -2.875 8.670 1.00 75.88 76 PHE A N 1
ATOM 549 C CA . PHE A 1 76 ? -3.879 -1.658 9.480 1.00 75.88 76 PHE A CA 1
ATOM 550 C C . PHE A 1 76 ? -5.333 -1.256 9.730 1.00 75.88 76 PHE A C 1
ATOM 552 O O . PHE A 1 76 ? -5.659 -0.778 10.814 1.00 75.88 76 PHE A O 1
ATOM 559 N N . SER A 1 77 ? -6.234 -1.526 8.782 1.00 74.25 77 SER A N 1
ATOM 560 C CA . SER A 1 77 ? -7.662 -1.243 8.945 1.00 74.25 77 SER A CA 1
ATOM 561 C C . SER A 1 77 ? -8.299 -2.012 10.113 1.00 74.25 77 SER A C 1
ATOM 563 O O . SER A 1 77 ? -9.260 -1.518 10.704 1.00 74.25 77 SER A O 1
ATOM 565 N N . ARG A 1 78 ? -7.727 -3.161 10.515 1.00 73.25 78 ARG A N 1
ATOM 566 C CA . ARG A 1 78 ? -8.149 -3.922 11.708 1.00 73.25 78 ARG A CA 1
ATOM 567 C C . ARG A 1 78 ? -7.906 -3.177 13.017 1.00 73.25 78 ARG A C 1
ATOM 569 O O . ARG A 1 78 ? -8.562 -3.477 14.003 1.00 73.25 78 ARG A O 1
ATOM 576 N N . PHE A 1 79 ? -6.972 -2.231 13.040 1.00 67.00 79 PHE A N 1
ATOM 577 C CA . PHE A 1 79 ? -6.655 -1.441 14.231 1.00 67.00 79 PHE A CA 1
ATOM 578 C C . PHE A 1 79 ? -7.426 -0.115 14.291 1.00 67.00 79 PHE A C 1
ATOM 580 O O . PHE A 1 79 ? -7.333 0.603 15.280 1.00 67.00 79 PHE A O 1
ATOM 587 N N . GLY A 1 80 ? -8.203 0.211 13.258 1.00 69.75 80 GLY A N 1
ATOM 588 C CA . GLY A 1 80 ? -9.001 1.432 13.214 1.00 69.75 80 GLY A CA 1
ATOM 589 C C . GLY A 1 80 ? -10.400 1.166 12.666 1.00 69.75 80 GLY A C 1
ATOM 590 O O . GLY A 1 80 ? -11.234 0.602 13.373 1.00 69.75 80 GLY A O 1
ATOM 591 N N . PRO A 1 81 ? -10.693 1.561 11.415 1.00 64.06 81 PRO A N 1
ATOM 592 C CA . PRO A 1 81 ? -12.063 1.634 10.902 1.00 64.06 81 PRO A CA 1
ATOM 593 C C . PRO A 1 81 ? -12.773 0.277 10.751 1.00 64.06 81 PRO A C 1
ATOM 595 O O . PRO A 1 81 ? -13.999 0.240 10.703 1.00 64.06 81 PRO A O 1
ATOM 598 N N . LEU A 1 82 ? -12.035 -0.836 10.664 1.00 63.56 82 LEU A N 1
ATOM 599 C CA . LEU A 1 82 ? -12.572 -2.188 10.457 1.00 63.56 82 LEU A CA 1
ATOM 600 C C . LEU A 1 82 ? -12.310 -3.127 11.652 1.00 63.56 82 LEU A C 1
ATOM 602 O O . LEU A 1 82 ? -12.352 -4.346 11.484 1.00 63.56 82 LEU A O 1
ATOM 606 N N . ALA A 1 83 ? -12.090 -2.596 12.860 1.00 64.00 83 ALA A N 1
ATOM 607 C CA . ALA A 1 83 ? -11.758 -3.389 14.053 1.00 64.00 83 ALA A CA 1
ATOM 608 C C . ALA A 1 83 ? -12.777 -4.489 14.428 1.00 64.00 83 ALA A C 1
ATOM 610 O O . ALA A 1 83 ? -12.415 -5.454 15.094 1.00 64.00 83 ALA A O 1
ATOM 611 N N . GLY A 1 84 ? -14.026 -4.396 13.956 1.00 64.81 84 GLY A N 1
ATOM 612 C CA . GLY A 1 84 ? -15.062 -5.426 14.134 1.00 64.81 84 GLY A CA 1
ATOM 613 C C . GLY A 1 84 ? -15.436 -6.212 12.870 1.00 64.81 84 GLY A C 1
ATOM 614 O O . GLY A 1 84 ? -16.395 -6.979 12.895 1.00 64.81 84 GLY A O 1
ATOM 615 N N . SER A 1 85 ? -14.747 -6.008 11.743 1.00 70.69 85 SER A N 1
ATOM 616 C CA . SER A 1 85 ? -15.144 -6.579 10.451 1.00 70.69 85 SER A CA 1
ATOM 617 C C . SER A 1 85 ? -14.406 -7.881 10.129 1.00 70.69 85 SER A C 1
ATOM 619 O O . SER A 1 85 ? -13.196 -7.998 10.316 1.00 70.69 85 SER A O 1
ATOM 621 N N . VAL A 1 86 ? -15.120 -8.850 9.551 1.00 73.75 86 VAL A N 1
ATOM 622 C CA . VAL A 1 86 ? -14.533 -10.091 9.006 1.00 73.75 86 VAL A CA 1
ATOM 623 C C . VAL A 1 86 ? -13.771 -9.860 7.695 1.00 73.75 86 VAL A C 1
ATOM 625 O O . VAL A 1 86 ? -12.958 -10.692 7.293 1.00 73.75 86 VAL A O 1
ATOM 628 N N . VAL A 1 87 ? -13.998 -8.717 7.038 1.00 74.12 87 VAL A N 1
ATOM 629 C CA . VAL A 1 87 ? -13.472 -8.399 5.702 1.00 74.12 87 VAL A CA 1
ATOM 630 C C . VAL A 1 87 ? -11.937 -8.445 5.639 1.00 74.12 87 VAL A C 1
ATOM 632 O O . VAL A 1 87 ? -11.420 -9.134 4.758 1.00 74.12 87 VAL A O 1
ATOM 635 N N . PRO A 1 88 ? -11.170 -7.834 6.567 1.00 73.75 88 PRO A N 1
ATOM 636 C CA . PRO A 1 88 ? -9.713 -7.959 6.558 1.00 73.75 88 PRO A CA 1
ATOM 637 C C . PRO A 1 88 ? -9.251 -9.390 6.855 1.00 73.75 88 PRO A C 1
ATOM 639 O O . PRO A 1 88 ? -8.213 -9.816 6.366 1.00 73.75 88 PRO A O 1
ATOM 642 N N . GLY A 1 89 ? -10.024 -10.168 7.620 1.00 71.44 89 GLY A N 1
ATOM 643 C CA . GLY A 1 89 ? -9.711 -11.578 7.863 1.00 71.44 89 GLY A CA 1
ATOM 644 C C . GLY A 1 89 ? -9.799 -12.450 6.617 1.00 71.44 89 GLY A C 1
ATOM 645 O O . GLY A 1 89 ? -9.014 -13.383 6.485 1.00 71.44 89 GLY A O 1
ATOM 646 N N . LEU A 1 90 ? -10.698 -12.114 5.690 1.00 78.25 90 LEU A N 1
ATOM 647 C CA . LEU A 1 90 ? -10.899 -12.866 4.452 1.00 78.25 90 LEU A CA 1
ATOM 648 C C . LEU A 1 90 ? -10.070 -12.334 3.281 1.00 78.25 90 LEU A C 1
ATOM 650 O O . LEU A 1 90 ? -9.620 -13.128 2.464 1.00 78.25 90 LEU A O 1
ATOM 654 N N . LEU A 1 91 ? -9.866 -11.015 3.180 1.00 78.56 91 LEU A N 1
ATOM 655 C CA . LEU A 1 91 ? -9.225 -10.394 2.014 1.00 78.56 91 LEU A CA 1
ATOM 656 C C . LEU A 1 91 ? -7.707 -10.256 2.126 1.00 78.56 91 LEU A C 1
ATOM 658 O O . LEU A 1 91 ? -7.048 -10.226 1.087 1.00 78.56 91 LEU A O 1
ATOM 662 N N . VAL A 1 92 ? -7.131 -10.211 3.333 1.00 82.38 92 VAL A N 1
ATOM 663 C CA . VAL A 1 92 ? -5.667 -10.093 3.496 1.00 82.38 92 VAL A CA 1
ATOM 664 C C . VAL A 1 92 ? -4.960 -11.281 2.852 1.00 82.38 92 VAL A C 1
ATOM 666 O O . VAL A 1 92 ? -4.047 -11.102 2.058 1.00 82.38 92 VAL A O 1
ATOM 669 N N . TRP A 1 93 ? -5.421 -12.502 3.118 1.00 82.00 93 TRP A N 1
ATOM 670 C CA . TRP A 1 93 ? -4.775 -13.708 2.600 1.00 82.00 93 TRP A CA 1
ATOM 671 C C . TRP A 1 93 ? -4.751 -13.803 1.058 1.00 82.00 93 TRP A C 1
ATOM 673 O O . TRP A 1 93 ? -3.663 -13.947 0.496 1.00 82.00 93 TRP A O 1
ATOM 683 N N . PRO A 1 94 ? -5.884 -13.677 0.334 1.00 81.12 94 PRO A N 1
ATOM 684 C CA . PRO A 1 94 ? -5.883 -13.751 -1.123 1.00 81.12 94 PRO A CA 1
ATOM 685 C C . PRO A 1 94 ? -5.157 -12.569 -1.769 1.00 81.12 94 PRO A C 1
ATOM 687 O O . PRO A 1 94 ? -4.481 -12.768 -2.777 1.00 81.12 94 PRO A O 1
ATOM 690 N N . THR A 1 95 ? -5.246 -11.357 -1.203 1.00 79.38 95 THR A N 1
ATOM 691 C CA . THR A 1 95 ? -4.519 -10.195 -1.745 1.00 79.38 95 THR A CA 1
ATOM 692 C C . THR A 1 95 ? -3.015 -10.327 -1.537 1.00 79.38 95 THR A C 1
ATOM 694 O O . THR A 1 95 ? -2.263 -10.098 -2.482 1.00 79.38 95 THR A O 1
ATOM 697 N N . TYR A 1 96 ? -2.572 -10.794 -0.368 1.00 80.62 96 TYR A N 1
ATOM 698 C CA . TYR A 1 96 ? -1.170 -11.103 -0.096 1.00 80.62 96 TYR A CA 1
ATOM 699 C C . TYR A 1 96 ? -0.636 -12.186 -1.039 1.00 80.62 96 TYR A C 1
ATOM 701 O O . TYR A 1 96 ? 0.396 -12.001 -1.685 1.00 80.62 96 TYR A O 1
ATOM 709 N N . PHE A 1 97 ? -1.349 -13.307 -1.172 1.00 83.31 97 PHE A N 1
ATOM 710 C CA . PHE A 1 97 ? -0.9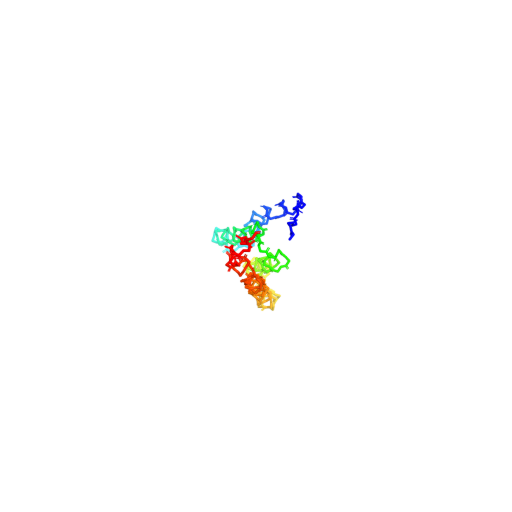18 -14.400 -2.043 1.00 83.31 97 PHE A CA 1
ATOM 711 C C . PHE A 1 97 ? -0.853 -13.961 -3.510 1.00 83.31 97 PHE A C 1
ATOM 713 O O . PHE A 1 97 ? 0.139 -14.215 -4.196 1.00 83.31 97 PHE A O 1
ATOM 720 N N . ALA A 1 98 ? -1.875 -13.246 -3.987 1.00 81.12 98 ALA A N 1
ATOM 721 C CA . ALA A 1 98 ? -1.893 -12.709 -5.340 1.00 81.12 98 ALA A CA 1
ATOM 722 C C . ALA A 1 98 ? -0.761 -11.695 -5.567 1.00 81.12 98 ALA A C 1
ATOM 724 O O . ALA A 1 98 ? -0.132 -11.728 -6.625 1.00 81.12 98 ALA A O 1
ATOM 725 N N . ALA A 1 99 ? -0.453 -10.850 -4.575 1.00 82.19 99 ALA A N 1
ATOM 726 C CA . ALA A 1 99 ? 0.666 -9.914 -4.626 1.00 82.19 99 ALA A CA 1
ATOM 727 C C . ALA A 1 99 ? 1.994 -10.653 -4.835 1.00 82.19 99 ALA A C 1
ATOM 729 O O . ALA A 1 99 ? 2.721 -10.370 -5.790 1.00 82.19 99 ALA A O 1
ATOM 730 N N . GLN A 1 100 ? 2.269 -11.651 -3.990 1.00 81.25 100 GLN A N 1
ATOM 731 C CA . GLN A 1 100 ? 3.491 -12.452 -4.057 1.00 81.25 100 GLN A CA 1
ATOM 732 C C . GLN A 1 100 ? 3.595 -13.223 -5.379 1.00 81.25 100 GLN A C 1
ATOM 734 O O . GLN A 1 100 ? 4.645 -13.212 -6.026 1.00 81.25 100 GLN A O 1
ATOM 739 N N . ALA A 1 101 ? 2.496 -13.830 -5.838 1.00 82.44 101 ALA A N 1
ATOM 740 C CA . ALA A 1 101 ? 2.451 -14.549 -7.109 1.00 82.44 101 ALA A CA 1
ATOM 741 C C . ALA A 1 101 ? 2.719 -13.623 -8.308 1.00 82.44 101 ALA A C 1
ATOM 743 O O . ALA A 1 101 ? 3.500 -13.970 -9.197 1.00 82.44 101 ALA A O 1
ATOM 744 N N . LEU A 1 102 ? 2.123 -12.426 -8.325 1.00 77.62 102 LEU A N 1
ATOM 745 C CA . LEU A 1 102 ? 2.330 -11.421 -9.373 1.00 77.62 102 LEU A CA 1
ATOM 746 C C . LEU A 1 102 ? 3.776 -10.920 -9.419 1.00 77.62 102 LEU A C 1
ATOM 748 O O . LEU A 1 102 ? 4.333 -10.766 -10.512 1.00 77.62 102 LEU A O 1
ATOM 752 N N . ILE A 1 103 ? 4.391 -10.705 -8.254 1.00 76.00 103 ILE A N 1
ATOM 753 C CA . ILE A 1 103 ? 5.798 -10.305 -8.149 1.00 76.00 103 ILE A CA 1
ATOM 754 C C . ILE A 1 103 ? 6.698 -11.430 -8.674 1.00 76.00 103 ILE A C 1
ATOM 756 O O . ILE A 1 103 ? 7.480 -11.197 -9.599 1.00 76.00 103 ILE A O 1
ATOM 760 N N . ALA A 1 104 ? 6.543 -12.657 -8.166 1.00 80.94 104 ALA A N 1
ATOM 761 C CA . ALA A 1 104 ? 7.362 -13.805 -8.561 1.00 80.94 104 ALA A CA 1
ATOM 762 C C . ALA A 1 104 ? 7.243 -14.118 -10.062 1.00 80.94 104 ALA A C 1
ATOM 764 O O . ALA A 1 104 ? 8.245 -14.309 -10.756 1.00 80.94 104 ALA A O 1
ATOM 765 N N . TRP A 1 105 ? 6.020 -14.097 -10.592 1.00 78.44 105 TRP A N 1
ATOM 766 C CA . TRP A 1 105 ? 5.749 -14.313 -12.010 1.00 78.44 105 TRP A CA 1
ATOM 767 C C . TRP A 1 105 ? 6.290 -13.176 -12.890 1.00 78.44 105 TRP A C 1
ATOM 769 O O . TRP A 1 105 ? 6.783 -13.402 -13.997 1.00 78.44 105 TRP A O 1
ATOM 779 N N . GLY A 1 106 ? 6.224 -11.933 -12.406 1.00 71.69 106 GLY A N 1
ATOM 780 C CA . GLY A 1 106 ? 6.828 -10.783 -13.072 1.00 71.69 106 GLY A CA 1
ATOM 781 C C . GLY A 1 106 ? 8.349 -10.911 -13.197 1.00 71.69 106 GLY A C 1
ATOM 782 O O . GLY A 1 106 ? 8.892 -10.641 -14.268 1.00 71.69 106 GLY A O 1
ATOM 783 N N . VAL A 1 107 ? 9.021 -11.370 -12.137 1.00 71.31 107 VAL A N 1
ATOM 784 C CA . VAL A 1 107 ? 10.479 -11.579 -12.108 1.00 71.31 107 VAL A CA 1
ATOM 785 C C . VAL A 1 107 ? 10.900 -12.753 -12.998 1.00 71.31 107 VAL A C 1
ATOM 787 O O . VAL A 1 107 ? 11.808 -12.604 -13.820 1.00 71.31 107 VAL A O 1
ATOM 790 N N . SER A 1 108 ? 10.220 -13.902 -12.906 1.00 74.88 108 SER A N 1
ATOM 791 C CA . SER A 1 108 ? 10.591 -15.111 -13.659 1.00 74.88 108 SER A CA 1
ATOM 792 C C . SER A 1 108 ? 10.485 -14.926 -15.175 1.00 74.88 108 SER A C 1
ATOM 794 O O . SER A 1 108 ? 11.341 -15.411 -15.921 1.00 74.88 108 SER A O 1
ATOM 796 N N . GLN A 1 109 ? 9.493 -14.168 -15.654 1.00 69.69 109 GLN A N 1
ATOM 797 C CA . GLN A 1 109 ? 9.378 -13.862 -17.080 1.00 69.69 109 GLN A CA 1
ATOM 798 C C . GLN A 1 109 ? 10.494 -12.959 -17.588 1.00 69.69 109 GLN A C 1
ATOM 800 O O . GLN A 1 109 ? 10.933 -13.132 -18.724 1.00 69.69 109 GLN A O 1
ATOM 805 N N . VAL A 1 110 ? 10.976 -12.021 -16.774 1.00 69.31 110 VAL A N 1
ATOM 806 C CA . VAL A 1 110 ? 12.092 -11.149 -17.162 1.00 69.31 110 VAL A CA 1
ATOM 807 C C . VAL A 1 110 ? 13.365 -11.960 -17.290 1.00 69.31 110 VAL A C 1
ATOM 809 O O . VAL A 1 110 ? 14.001 -11.901 -18.338 1.00 69.31 110 VAL A O 1
ATOM 812 N N . LEU A 1 111 ? 13.673 -12.777 -16.280 1.00 69.62 111 LEU A N 1
ATOM 813 C CA . LEU A 1 111 ? 14.818 -13.686 -16.322 1.00 69.62 111 LEU A CA 1
ATOM 814 C C . LEU A 1 111 ? 14.726 -14.628 -17.530 1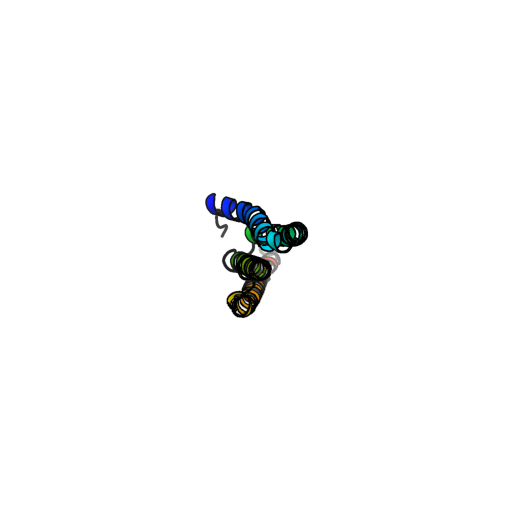.00 69.62 111 LEU A C 1
ATOM 816 O O . LEU A 1 111 ? 15.690 -14.779 -18.272 1.00 69.62 111 LEU A O 1
ATOM 820 N N . SER A 1 112 ? 13.542 -15.178 -17.807 1.00 69.75 112 SER A N 1
ATOM 821 C CA . SER A 1 112 ? 13.311 -16.038 -18.977 1.00 69.75 112 SER A CA 1
ATOM 822 C C . SER A 1 112 ? 13.460 -15.303 -20.314 1.00 69.75 112 SER A C 1
ATOM 824 O O . SER A 1 112 ? 13.814 -15.918 -21.317 1.00 69.75 112 SER A O 1
ATOM 826 N N . SER A 1 113 ? 13.165 -14.003 -20.358 1.00 62.94 113 SER A N 1
ATOM 827 C CA . SER A 1 113 ? 13.318 -13.169 -21.558 1.00 62.94 113 SER A CA 1
ATOM 828 C C . SER A 1 113 ? 14.782 -12.809 -21.806 1.00 62.94 113 SER A C 1
ATOM 830 O O . SER A 1 113 ? 15.221 -12.810 -22.953 1.00 62.94 113 SER A O 1
ATOM 832 N N . ASP A 1 114 ? 15.535 -12.546 -20.737 1.00 62.69 114 ASP A N 1
ATOM 833 C CA . ASP A 1 114 ? 16.964 -12.223 -20.780 1.00 62.69 114 ASP A CA 1
ATOM 834 C C . ASP A 1 114 ? 17.797 -13.457 -21.171 1.00 62.69 114 ASP A C 1
ATOM 836 O O . ASP A 1 114 ? 18.658 -13.396 -22.046 1.00 62.69 114 ASP A O 1
ATOM 840 N N . GLN A 1 115 ? 17.428 -14.633 -20.650 1.00 59.75 115 GLN A N 1
ATOM 841 C CA . GLN A 1 115 ? 18.003 -15.925 -21.048 1.00 59.75 115 GLN A CA 1
ATOM 842 C C . GLN A 1 115 ? 17.676 -16.325 -22.496 1.00 59.75 115 GLN A C 1
ATOM 844 O O . GLN A 1 115 ? 18.394 -17.145 -23.062 1.00 59.75 115 GLN A O 1
ATOM 849 N N . ARG A 1 116 ? 16.627 -15.752 -23.117 1.00 55.69 116 ARG A N 1
ATOM 850 C CA . ARG A 1 116 ? 16.320 -15.890 -24.561 1.00 55.69 116 ARG A CA 1
ATOM 851 C C . ARG A 1 116 ? 17.134 -14.949 -25.456 1.00 55.69 116 ARG A C 1
ATOM 853 O O . ARG A 1 116 ? 17.027 -15.047 -26.679 1.00 55.69 116 ARG A O 1
ATOM 860 N N . VAL A 1 117 ? 18.056 -14.175 -24.880 1.00 53.94 117 VAL A N 1
ATOM 861 C CA . VAL A 1 117 ? 19.188 -13.571 -25.595 1.00 53.94 117 VAL A CA 1
ATOM 862 C C . VAL A 1 117 ? 20.482 -14.408 -25.422 1.00 53.94 117 VAL A C 1
ATOM 864 O O . VAL A 1 117 ? 21.500 -13.865 -24.999 1.00 53.94 117 VAL A O 1
ATOM 867 N N . PRO A 1 118 ? 20.544 -15.722 -25.745 1.00 50.09 118 PRO A N 1
ATOM 868 C CA . PRO A 1 118 ? 21.797 -16.453 -25.719 1.00 50.09 118 PRO A CA 1
ATOM 869 C C . PRO A 1 118 ? 22.436 -16.490 -27.120 1.00 50.09 118 PRO A C 1
ATOM 871 O O . PRO A 1 118 ? 21.836 -16.876 -28.124 1.00 50.09 118 PRO A O 1
ATOM 874 N N . LYS A 1 119 ? 23.731 -16.158 -27.157 1.00 52.25 119 LYS A N 1
ATOM 875 C CA . LYS A 1 119 ? 24.750 -16.701 -28.080 1.00 52.25 119 LYS A CA 1
ATOM 876 C C . LYS A 1 119 ? 24.693 -16.424 -29.590 1.00 52.25 119 LYS A C 1
ATOM 878 O O . LYS A 1 119 ? 25.616 -16.872 -30.271 1.00 52.25 119 LYS A O 1
ATOM 883 N N . ARG A 1 120 ? 23.746 -15.666 -30.157 1.00 51.97 120 ARG A N 1
ATOM 884 C CA . ARG A 1 120 ? 23.851 -15.317 -31.598 1.00 51.97 120 ARG A CA 1
ATOM 885 C C . ARG A 1 120 ? 24.968 -14.312 -31.904 1.00 51.97 120 ARG A C 1
ATOM 887 O O . ARG A 1 120 ? 25.599 -14.425 -32.948 1.00 51.97 120 ARG A O 1
ATOM 894 N N . THR A 1 121 ? 25.277 -13.404 -30.978 1.00 53.00 121 THR A N 1
ATOM 895 C CA . THR A 1 121 ? 26.314 -12.378 -31.192 1.00 53.00 121 THR A CA 1
ATOM 896 C C . THR A 1 121 ? 27.736 -12.934 -31.073 1.00 53.00 121 THR A C 1
ATOM 898 O O . THR A 1 121 ? 28.598 -12.558 -31.855 1.00 53.00 121 THR A O 1
ATOM 901 N N . ILE A 1 122 ? 27.983 -13.906 -30.184 1.00 54.47 122 ILE A N 1
ATOM 902 C CA . ILE A 1 122 ? 29.330 -14.489 -30.022 1.00 54.47 122 ILE A CA 1
ATOM 903 C C . ILE A 1 122 ? 29.718 -15.343 -31.241 1.00 54.47 122 ILE A C 1
ATOM 905 O O . ILE A 1 122 ? 30.872 -15.341 -31.651 1.00 54.47 122 ILE A O 1
ATOM 909 N N . ARG A 1 123 ? 28.763 -16.026 -31.892 1.00 53.91 123 ARG A N 1
ATOM 910 C CA . ARG A 1 123 ? 29.058 -16.862 -33.072 1.00 53.91 123 ARG A CA 1
ATOM 911 C C . ARG A 1 123 ? 29.285 -16.060 -34.360 1.00 53.91 123 ARG A C 1
ATOM 913 O O . ARG A 1 123 ? 29.938 -16.567 -35.261 1.00 53.91 12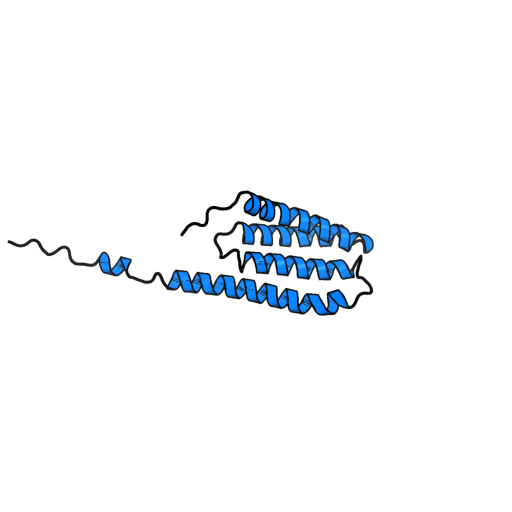3 ARG A O 1
ATOM 920 N N . ALA A 1 124 ? 28.781 -14.826 -34.441 1.00 54.69 124 ALA A N 1
ATOM 921 C CA . ALA A 1 124 ? 29.028 -13.933 -35.576 1.00 54.69 124 ALA A CA 1
ATOM 922 C C . ALA A 1 124 ? 30.414 -13.263 -35.519 1.00 54.69 124 ALA A C 1
ATOM 924 O O . ALA A 1 124 ? 30.919 -12.822 -36.544 1.00 54.69 124 ALA A O 1
ATOM 925 N N . GLN A 1 125 ? 31.040 -13.216 -34.339 1.00 54.94 125 GLN A N 1
ATOM 926 C CA . GLN A 1 125 ? 32.331 -12.554 -34.132 1.00 54.94 125 GLN A CA 1
ATOM 927 C C . GLN A 1 125 ? 33.539 -13.503 -34.255 1.00 54.94 125 GLN A C 1
ATOM 929 O O . GLN A 1 125 ? 34.673 -13.043 -34.300 1.00 54.94 125 GLN A O 1
ATOM 934 N N . ILE A 1 126 ? 33.298 -14.818 -34.360 1.00 56.00 126 ILE A N 1
ATOM 935 C CA . ILE A 1 126 ? 34.322 -15.868 -34.550 1.00 56.00 126 ILE A CA 1
ATOM 936 C C . ILE A 1 126 ? 34.226 -16.464 -35.975 1.00 56.00 126 ILE A C 1
ATOM 938 O O . ILE A 1 126 ? 34.700 -17.564 -36.242 1.00 56.00 126 ILE A O 1
ATOM 942 N N . ALA A 1 127 ? 33.583 -15.768 -36.921 1.00 57.47 127 ALA A N 1
ATOM 943 C CA . ALA A 1 127 ? 33.702 -16.135 -38.331 1.00 57.47 127 ALA A CA 1
ATOM 944 C C . ALA A 1 127 ? 35.125 -15.771 -38.792 1.00 57.47 127 ALA A C 1
ATOM 946 O O . ALA A 1 127 ? 35.523 -14.614 -38.624 1.00 57.47 127 ALA A O 1
ATOM 947 N N . PRO A 1 128 ? 35.921 -16.720 -39.317 1.00 53.94 128 PRO A N 1
ATOM 948 C CA . PRO A 1 128 ? 37.303 -16.441 -39.663 1.00 53.94 128 PRO A CA 1
ATOM 949 C C . PRO A 1 128 ? 37.349 -15.377 -40.760 1.00 53.94 128 PRO A C 1
ATOM 951 O O . PRO A 1 128 ? 36.807 -15.557 -41.852 1.00 53.94 128 PRO A O 1
ATOM 954 N N . VAL A 1 129 ? 38.040 -14.277 -40.459 1.00 63.28 129 VAL A N 1
ATOM 955 C CA . VAL A 1 129 ? 38.639 -13.359 -41.432 1.00 63.28 129 VAL A CA 1
ATOM 956 C C . VAL A 1 129 ? 39.662 -14.169 -42.231 1.00 63.28 129 VAL A C 1
ATOM 958 O O . VAL A 1 129 ? 40.854 -14.141 -41.958 1.00 63.28 129 VAL A O 1
ATOM 961 N N . ASN A 1 130 ? 39.195 -15.001 -43.157 1.00 57.94 130 ASN A N 1
ATOM 962 C CA . ASN A 1 130 ? 40.062 -15.658 -44.124 1.00 57.94 130 ASN A CA 1
ATOM 963 C C . ASN A 1 130 ? 39.290 -15.960 -45.410 1.00 57.94 130 ASN A C 1
ATOM 965 O O . ASN A 1 130 ? 39.023 -17.100 -45.772 1.00 57.94 130 ASN A O 1
ATOM 969 N N . ALA A 1 131 ? 38.884 -14.885 -46.079 1.00 57.66 131 ALA A N 1
ATOM 970 C CA . ALA A 1 131 ? 38.428 -14.911 -47.460 1.00 57.66 131 ALA A CA 1
ATOM 971 C C . ALA A 1 131 ? 39.047 -13.718 -48.195 1.00 57.66 131 ALA A C 1
ATOM 973 O O . ALA A 1 131 ? 38.354 -12.823 -48.670 1.00 57.66 131 ALA A O 1
ATOM 974 N N . LYS A 1 132 ? 40.382 -13.668 -48.222 1.00 52.59 132 LYS A N 1
ATOM 975 C CA . LYS A 1 132 ? 41.125 -12.883 -49.213 1.00 52.59 132 LYS A CA 1
ATOM 976 C C . LYS A 1 132 ? 42.468 -13.553 -49.492 1.00 52.59 132 LYS A C 1
ATOM 978 O O . LYS A 1 132 ? 43.515 -13.142 -49.010 1.00 52.59 132 LYS A O 1
ATOM 983 N N . SER A 1 133 ? 42.395 -14.619 -50.280 1.00 53.94 133 SER A N 1
ATOM 984 C CA . SER A 1 133 ? 43.498 -15.068 -51.123 1.00 53.94 133 SER A CA 1
ATOM 985 C C . SER A 1 133 ? 43.003 -15.077 -52.565 1.00 53.94 133 SER A C 1
ATOM 987 O O . SER A 1 133 ? 41.949 -15.673 -52.810 1.00 53.94 133 SER A O 1
ATOM 989 N N . ARG A 1 134 ? 43.838 -14.541 -53.460 1.00 45.81 134 ARG A N 1
ATOM 990 C CA . ARG A 1 134 ? 43.736 -14.445 -54.927 1.00 45.81 134 ARG A CA 1
ATOM 991 C C . ARG A 1 134 ? 43.283 -13.090 -55.445 1.00 45.81 134 ARG A C 1
ATOM 993 O O . ARG A 1 134 ? 42.141 -12.681 -55.155 1.00 45.81 134 ARG A O 1
#

Sequence (134 aa):
RRAVLSPSQKAFGWLLAPATIGIAALFAAPAGGAVQAGAYSAFLGVMAALAWTSRFPRYRVGLGAVLFVVSDLLIFSRFGPLAGSVVPGLLVWPTYFAAQALIAWGVSQVLSSDQRVPKRTIRAQIAPVNAKSR